Protein AF-A0A1I7IMV3-F1 (afdb_monomer_lite)

Organism: NCBI:txid388950

Radius of gyration: 26.39 Å; chains: 1; bounding box: 61×68×76 Å

Foldseek 3Di:
DDPPPPPPQLVVLPPPPPPPPDDLVSVLVVLLLLLQLLLLLLVLCVVPQKDAPVSSLVSSLPSPDPVSNVSDDPVSNVVSVVVCVVVPQKHWDDDPPDGIIIGGDPVVVVVNVPDDPVVSSVVSVVVSVVVVVVVVVVVVVVVVVVVVVVVVVVVVVVVVVVVVVVCVVVVVD

pLDDT: mean 71.3, std 14.93, range [32.09, 90.88]

Structure (mmCIF, N/CA/C/O backbone):
data_AF-A0A1I7IMV3-F1
#
_entry.id   AF-A0A1I7IMV3-F1
#
loop_
_atom_site.group_PDB
_atom_site.id
_atom_site.type_symbol
_atom_site.label_atom_id
_atom_site.label_alt_id
_atom_site.label_comp_id
_atom_site.label_asym_id
_atom_site.label_entity_id
_atom_site.label_seq_id
_atom_site.pdbx_PDB_ins_code
_atom_site.Cartn_x
_atom_site.Cartn_y
_atom_site.Cartn_z
_atom_site.occupancy
_atom_site.B_iso_or_equiv
_atom_site.auth_seq_id
_atom_site.auth_comp_id
_atom_site.auth_asym_id
_atom_site.auth_atom_id
_atom_site.pdbx_PDB_model_num
ATOM 1 N N . MET A 1 1 ? 8.729 -47.152 -2.224 1.00 34.97 1 MET A N 1
ATOM 2 C CA . MET A 1 1 ? 9.633 -45.988 -2.113 1.00 34.97 1 MET A CA 1
ATOM 3 C C . MET A 1 1 ? 8.760 -44.763 -1.963 1.00 34.97 1 MET A C 1
ATOM 5 O O . MET A 1 1 ? 7.765 -44.652 -2.663 1.00 34.97 1 MET A O 1
ATOM 9 N N . ASN A 1 2 ? 9.032 -43.992 -0.918 1.00 34.88 2 ASN A N 1
ATOM 10 C CA . ASN A 1 2 ? 8.138 -43.008 -0.328 1.00 34.88 2 ASN A CA 1
ATOM 11 C C . ASN A 1 2 ? 8.542 -41.626 -0.860 1.00 34.88 2 ASN A C 1
ATOM 13 O O . ASN A 1 2 ? 9.455 -41.014 -0.310 1.00 34.88 2 ASN A O 1
ATOM 17 N N . ASP A 1 3 ? 7.920 -41.164 -1.945 1.00 36.16 3 ASP A N 1
ATOM 18 C CA . ASP A 1 3 ? 8.121 -39.798 -2.439 1.00 36.16 3 ASP A CA 1
ATOM 19 C C . ASP A 1 3 ? 7.274 -38.849 -1.591 1.00 36.16 3 ASP A C 1
ATOM 21 O O . ASP A 1 3 ? 6.112 -38.547 -1.875 1.00 36.16 3 ASP A O 1
ATOM 25 N N . SER A 1 4 ? 7.865 -38.430 -0.473 1.00 39.34 4 SER A N 1
ATOM 26 C CA . SER A 1 4 ? 7.315 -37.414 0.410 1.00 39.34 4 SER A CA 1
ATOM 27 C C . SER A 1 4 ? 7.042 -36.143 -0.393 1.00 39.34 4 SER A C 1
ATOM 29 O O . SER A 1 4 ? 7.975 -35.469 -0.837 1.00 39.34 4 SER A O 1
ATOM 31 N N . LYS A 1 5 ? 5.758 -35.803 -0.544 1.00 45.03 5 LYS A N 1
ATOM 32 C CA . LYS A 1 5 ? 5.295 -34.469 -0.934 1.00 45.03 5 LYS A CA 1
ATOM 33 C C . LYS A 1 5 ? 5.941 -33.453 0.007 1.00 45.03 5 LYS A C 1
ATOM 35 O O . LYS A 1 5 ? 5.489 -33.270 1.134 1.00 45.03 5 LYS A O 1
ATOM 40 N N . LYS A 1 6 ? 7.028 -32.829 -0.443 1.00 39.53 6 LYS A N 1
ATOM 41 C CA . LYS A 1 6 ? 7.665 -31.707 0.241 1.00 39.53 6 LYS A CA 1
ATOM 42 C C . LYS A 1 6 ? 6.652 -30.565 0.183 1.00 39.53 6 LYS A C 1
ATOM 44 O O . LYS A 1 6 ? 6.456 -29.982 -0.879 1.00 39.53 6 LYS A O 1
ATOM 49 N N . SER A 1 7 ? 5.933 -30.320 1.277 1.00 37.34 7 SER A N 1
ATOM 50 C CA . SER A 1 7 ? 5.032 -29.174 1.388 1.00 37.34 7 SER A CA 1
ATOM 51 C C . SER A 1 7 ? 5.878 -27.922 1.198 1.00 37.34 7 SER A C 1
ATOM 53 O O . SER A 1 7 ? 6.720 -27.615 2.046 1.00 37.34 7 SER A O 1
ATOM 55 N N . ALA A 1 8 ? 5.723 -27.260 0.051 1.00 41.28 8 ALA A N 1
ATOM 56 C CA . ALA A 1 8 ? 6.351 -25.978 -0.203 1.00 41.28 8 ALA A CA 1
ATOM 57 C C . ALA A 1 8 ? 5.898 -25.032 0.907 1.00 41.28 8 ALA A C 1
ATOM 59 O O . ALA A 1 8 ? 4.706 -24.786 1.075 1.00 41.28 8 ALA A O 1
ATOM 60 N N . ASN A 1 9 ? 6.853 -24.602 1.723 1.00 40.56 9 ASN A N 1
ATOM 61 C CA . ASN A 1 9 ? 6.591 -23.717 2.832 1.00 40.56 9 ASN A CA 1
ATOM 62 C C . ASN A 1 9 ? 6.125 -22.366 2.254 1.00 40.56 9 ASN A C 1
ATOM 64 O O . ASN A 1 9 ? 6.918 -21.746 1.536 1.00 40.56 9 ASN A O 1
ATOM 68 N N . PRO A 1 10 ? 4.900 -21.887 2.545 1.00 41.28 10 PRO A N 1
ATOM 69 C CA . PRO A 1 10 ? 4.401 -20.609 2.029 1.00 41.28 10 PRO A CA 1
ATOM 70 C C . PRO A 1 10 ? 5.325 -19.424 2.368 1.00 41.28 10 PRO A C 1
ATOM 72 O O . PRO A 1 10 ? 5.261 -18.384 1.723 1.00 41.28 10 PRO A O 1
ATOM 75 N N . TRP A 1 11 ? 6.251 -19.588 3.325 1.00 39.81 11 TRP A N 1
ATOM 76 C CA . TRP A 1 11 ? 7.187 -18.565 3.815 1.00 39.81 11 TRP A CA 1
ATOM 77 C C . TRP A 1 11 ? 8.385 -18.247 2.916 1.00 39.81 11 TRP A C 1
ATOM 79 O O . TRP A 1 11 ? 9.012 -17.198 3.103 1.00 39.81 11 TRP A O 1
ATOM 89 N N . GLU A 1 12 ? 8.694 -19.047 1.890 1.00 40.34 12 GLU A N 1
ATOM 90 C CA . GLU A 1 12 ? 9.709 -18.638 0.896 1.00 40.34 12 GLU A CA 1
ATOM 91 C C . GLU A 1 12 ? 9.259 -17.397 0.096 1.00 40.34 12 GLU A C 1
ATOM 93 O O . GLU A 1 12 ? 10.092 -16.675 -0.461 1.00 40.34 12 GLU A O 1
ATOM 98 N N . ALA A 1 13 ? 7.960 -17.080 0.147 1.00 42.53 13 ALA A N 1
ATOM 99 C CA . ALA A 1 13 ? 7.261 -15.937 -0.434 1.00 42.53 13 ALA A CA 1
ATOM 100 C C . ALA A 1 13 ? 7.509 -14.565 0.209 1.00 42.53 13 ALA A C 1
ATOM 102 O O . ALA A 1 13 ? 7.151 -13.556 -0.403 1.00 42.53 13 ALA A O 1
ATOM 103 N N . TYR A 1 14 ? 8.143 -14.493 1.391 1.00 40.56 14 TYR A N 1
ATOM 104 C CA . TYR A 1 14 ? 8.244 -13.223 2.135 1.00 40.56 14 TYR A CA 1
ATOM 105 C C . TYR A 1 14 ? 9.624 -12.834 2.710 1.00 40.56 14 TYR A C 1
ATOM 107 O O . TYR A 1 14 ? 9.791 -11.707 3.168 1.00 40.56 14 TYR A O 1
ATOM 115 N N . ASN A 1 15 ? 10.667 -13.663 2.601 1.00 36.53 15 ASN A N 1
ATOM 116 C CA . ASN A 1 15 ? 12.062 -13.215 2.761 1.00 36.53 15 ASN A CA 1
ATOM 117 C C . ASN A 1 15 ? 12.482 -12.229 1.649 1.00 36.53 15 ASN A C 1
ATOM 119 O O . ASN A 1 15 ? 12.839 -12.662 0.557 1.00 36.53 15 ASN A O 1
ATOM 123 N N . PHE A 1 16 ? 12.467 -10.917 1.882 1.00 38.81 16 PHE A N 1
ATOM 124 C CA . PHE A 1 16 ? 12.975 -9.897 0.941 1.00 38.81 16 PHE A CA 1
ATOM 125 C C . PHE A 1 16 ? 14.509 -9.930 0.770 1.00 38.81 16 PHE A C 1
ATOM 127 O O .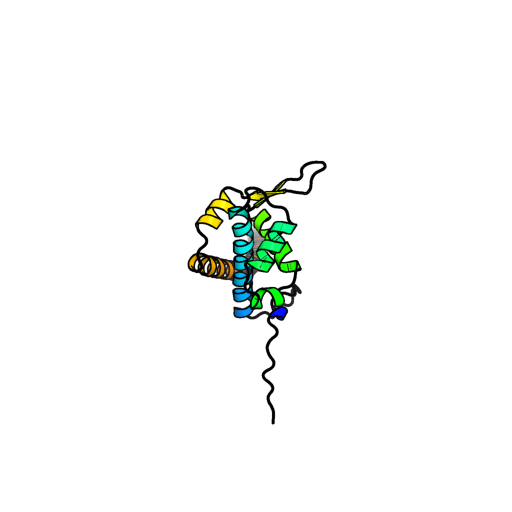 PHE A 1 16 ? 15.169 -8.894 0.720 1.00 38.81 16 PHE A O 1
ATOM 134 N N . LYS A 1 17 ? 15.104 -11.119 0.643 1.00 32.09 17 LYS A N 1
ATOM 135 C CA . LYS A 1 17 ? 16.326 -11.237 -0.140 1.00 32.09 17 LYS A CA 1
ATOM 136 C C . LYS A 1 17 ? 15.923 -10.945 -1.578 1.00 32.09 17 LYS A C 1
ATOM 138 O O . LYS A 1 17 ? 14.989 -11.545 -2.099 1.00 32.09 17 LYS A O 1
ATOM 143 N N . THR A 1 18 ? 16.634 -10.036 -2.220 1.00 39.81 18 THR A N 1
ATOM 144 C CA . THR A 1 18 ? 16.595 -9.725 -3.657 1.00 39.81 18 THR A CA 1
ATOM 145 C C . THR A 1 18 ? 16.993 -10.917 -4.551 1.00 39.81 18 THR A C 1
ATOM 147 O O . THR A 1 18 ? 17.406 -10.737 -5.693 1.00 39.81 18 THR A O 1
ATOM 150 N N . GLU A 1 19 ? 16.857 -12.148 -4.055 1.00 38.88 19 GLU A N 1
ATOM 151 C CA . GLU A 1 19 ? 17.008 -13.392 -4.796 1.00 38.88 19 GLU A CA 1
ATOM 152 C C . GLU A 1 19 ? 15.639 -13.757 -5.378 1.00 38.88 19 GLU A C 1
ATOM 154 O O . GLU A 1 19 ? 14.773 -14.369 -4.755 1.00 38.88 19 GLU A O 1
ATOM 159 N N . ASN A 1 20 ? 15.448 -13.262 -6.595 1.00 46.00 20 ASN A N 1
ATOM 160 C CA . ASN A 1 20 ? 14.278 -13.351 -7.453 1.00 46.00 20 ASN A CA 1
ATOM 161 C C . ASN A 1 20 ? 13.968 -14.796 -7.910 1.00 46.00 20 ASN A C 1
ATOM 163 O O . ASN A 1 20 ? 14.094 -15.103 -9.089 1.00 46.00 20 ASN A O 1
ATOM 167 N N . ASN A 1 21 ? 13.587 -15.681 -6.983 1.00 47.53 21 ASN A N 1
ATOM 168 C CA . ASN A 1 21 ? 13.166 -17.063 -7.277 1.00 47.53 21 ASN A CA 1
ATOM 169 C C . ASN A 1 21 ? 11.719 -17.367 -6.838 1.00 47.53 21 ASN A C 1
ATOM 171 O O . ASN A 1 21 ? 11.330 -18.529 -6.732 1.00 47.53 21 ASN A O 1
ATOM 175 N N . ARG A 1 22 ? 10.898 -16.343 -6.573 1.00 52.81 22 ARG A N 1
ATOM 176 C CA . ARG A 1 22 ? 9.473 -16.545 -6.265 1.00 52.81 22 ARG A CA 1
ATOM 177 C C . ARG A 1 22 ? 8.685 -16.787 -7.534 1.00 52.81 22 ARG A C 1
ATOM 179 O O . ARG A 1 22 ? 8.811 -16.032 -8.493 1.00 52.81 22 ARG A O 1
ATOM 186 N N . THR A 1 23 ? 7.837 -17.809 -7.522 1.00 60.12 23 THR A N 1
ATOM 187 C CA . THR A 1 23 ? 6.891 -18.035 -8.613 1.00 60.12 23 THR A CA 1
ATOM 188 C C . THR A 1 23 ? 5.851 -16.908 -8.659 1.00 60.12 23 THR A C 1
ATOM 190 O O . THR A 1 23 ? 5.607 -16.204 -7.669 1.00 60.12 23 THR A O 1
ATOM 193 N N . SER A 1 24 ? 5.228 -16.723 -9.825 1.00 67.19 24 SER A N 1
ATOM 194 C CA . SER A 1 24 ? 4.099 -15.804 -10.030 1.00 67.19 24 SER A CA 1
ATOM 195 C C . SER A 1 24 ? 3.018 -15.979 -8.966 1.00 67.19 24 SER A C 1
ATOM 197 O O . SER A 1 24 ? 2.546 -15.004 -8.385 1.00 67.19 24 SER A O 1
ATOM 199 N N . ASP A 1 25 ? 2.697 -17.233 -8.670 1.00 60.38 25 ASP A N 1
ATOM 200 C CA . ASP A 1 25 ? 1.571 -17.628 -7.825 1.00 60.38 25 ASP A CA 1
ATOM 201 C C . ASP A 1 25 ? 1.811 -17.236 -6.371 1.00 60.38 25 ASP A C 1
ATOM 203 O O . ASP A 1 25 ? 0.932 -16.708 -5.694 1.00 60.38 25 ASP A O 1
ATOM 207 N N . VAL A 1 26 ? 3.051 -17.413 -5.922 1.00 67.06 26 VAL A N 1
ATOM 208 C CA . VAL A 1 26 ? 3.509 -17.014 -4.597 1.00 67.06 26 VAL A CA 1
ATOM 209 C C . VAL A 1 26 ? 3.435 -15.492 -4.421 1.00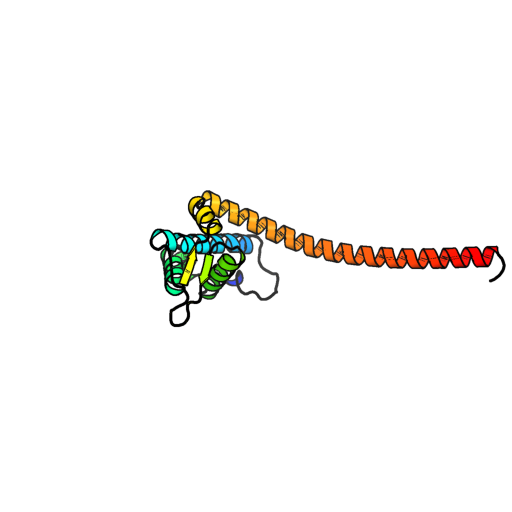 67.06 26 VAL A C 1
ATOM 211 O O . VAL A 1 26 ? 3.037 -14.995 -3.369 1.00 67.06 26 VAL A O 1
ATOM 214 N N . THR A 1 27 ? 3.765 -14.739 -5.468 1.00 65.94 27 THR A N 1
ATOM 215 C CA . THR A 1 27 ? 3.703 -13.271 -5.452 1.00 65.94 27 THR A CA 1
ATOM 216 C C . THR A 1 27 ? 2.255 -12.764 -5.494 1.00 65.94 27 THR A C 1
ATOM 218 O O . THR A 1 27 ? 1.916 -11.803 -4.803 1.00 65.94 27 THR A O 1
ATOM 221 N N . ALA A 1 28 ? 1.379 -13.422 -6.256 1.00 64.88 28 ALA A N 1
ATOM 222 C CA . ALA A 1 28 ? -0.048 -13.106 -6.307 1.00 64.88 28 ALA A CA 1
ATOM 223 C C . ALA A 1 28 ? -0.758 -13.402 -4.972 1.00 64.88 28 ALA A C 1
ATOM 225 O O . ALA A 1 28 ? -1.497 -12.552 -4.469 1.00 64.88 28 ALA A O 1
ATOM 226 N N . ALA A 1 29 ? -0.478 -14.558 -4.357 1.00 68.75 29 ALA A N 1
ATOM 227 C CA . ALA A 1 29 ? -0.925 -14.880 -2.999 1.00 68.75 29 ALA A CA 1
ATOM 228 C C . ALA A 1 29 ? -0.406 -13.844 -1.987 1.00 68.75 29 ALA A C 1
ATOM 230 O O . ALA A 1 29 ? -1.166 -13.365 -1.145 1.00 68.75 29 ALA A O 1
ATOM 231 N N . GLY A 1 30 ? 0.848 -13.419 -2.181 1.00 73.00 30 GLY A N 1
ATOM 232 C CA . GLY A 1 30 ? 1.480 -12.225 -1.623 1.00 73.00 30 GLY A CA 1
ATOM 233 C C . GLY A 1 30 ? 0.531 -11.052 -1.412 1.00 73.00 30 GLY A C 1
ATOM 234 O O . GLY A 1 30 ? 0.242 -10.642 -0.285 1.00 73.00 30 GLY A O 1
ATOM 235 N N . PHE A 1 31 ? 0.047 -10.532 -2.538 1.00 73.94 31 PHE A N 1
ATOM 236 C CA . PHE A 1 31 ? -0.853 -9.387 -2.583 1.00 73.94 31 PHE A CA 1
ATOM 237 C C . PHE A 1 31 ? -2.211 -9.678 -1.955 1.00 73.94 31 PHE A C 1
ATOM 239 O O . PHE A 1 31 ? -2.757 -8.798 -1.297 1.00 73.94 31 PHE A O 1
ATOM 246 N N . TYR A 1 32 ? -2.762 -10.878 -2.131 1.00 76.69 32 TYR A N 1
ATOM 247 C CA . TYR A 1 32 ? -4.057 -11.220 -1.544 1.00 76.69 32 TYR A CA 1
ATOM 248 C C . TYR A 1 32 ? -4.028 -11.171 -0.014 1.00 76.69 32 TYR A C 1
ATOM 250 O O . TYR A 1 32 ? -4.867 -10.512 0.601 1.00 76.69 32 TYR A O 1
ATOM 258 N N . VAL A 1 33 ? -3.018 -11.801 0.592 1.00 80.06 33 VAL A N 1
ATOM 259 C CA . VAL A 1 33 ? -2.805 -11.768 2.043 1.00 80.06 33 VAL A CA 1
ATOM 260 C C . VAL A 1 33 ? -2.644 -10.326 2.516 1.00 80.06 33 VAL A C 1
ATOM 262 O O . VAL A 1 33 ? -3.296 -9.911 3.467 1.00 80.06 33 VAL A O 1
ATOM 265 N N . GLU A 1 34 ? -1.843 -9.524 1.816 1.00 82.50 34 GLU A N 1
ATOM 266 C CA . GLU A 1 34 ? -1.632 -8.120 2.167 1.00 82.50 34 GLU A CA 1
ATOM 267 C C . GLU A 1 34 ? -2.941 -7.307 2.199 1.00 82.50 34 GLU A C 1
ATOM 269 O O . GLU A 1 34 ? -3.217 -6.609 3.177 1.00 82.50 34 GLU A O 1
ATOM 274 N N . HIS A 1 35 ? -3.779 -7.428 1.165 1.00 85.19 35 HIS A N 1
ATOM 275 C CA . HIS A 1 35 ? -5.069 -6.733 1.114 1.00 85.19 35 HIS A CA 1
ATOM 276 C C . HIS A 1 35 ? -6.045 -7.239 2.178 1.00 85.19 35 HIS A C 1
ATOM 278 O O . HIS A 1 35 ? -6.841 -6.454 2.694 1.00 85.19 35 HIS A O 1
ATOM 284 N N . LEU A 1 36 ? -5.966 -8.520 2.546 1.00 83.88 36 LEU A N 1
ATOM 285 C CA . LEU A 1 36 ? -6.766 -9.086 3.626 1.00 83.88 36 LEU A CA 1
ATOM 286 C C . LEU A 1 36 ? -6.402 -8.465 4.984 1.00 83.88 36 LEU A C 1
ATOM 288 O O . LEU A 1 36 ? -7.294 -8.088 5.742 1.00 83.88 36 LEU A O 1
ATOM 292 N N . TYR A 1 37 ? -5.109 -8.271 5.259 1.00 86.25 37 TYR A N 1
ATOM 293 C CA . TYR A 1 37 ? -4.654 -7.540 6.448 1.00 86.25 37 TYR A CA 1
ATOM 294 C C . TYR A 1 37 ? -5.077 -6.066 6.425 1.00 86.25 37 TYR A C 1
ATOM 296 O O . TYR A 1 37 ? -5.472 -5.532 7.460 1.00 86.25 37 TYR A O 1
ATOM 304 N N . MET A 1 38 ? -5.044 -5.406 5.261 1.00 88.38 38 MET A N 1
ATOM 305 C CA . MET A 1 38 ? -5.533 -4.026 5.131 1.00 88.38 38 MET A CA 1
ATOM 306 C C . MET A 1 38 ? -7.026 -3.911 5.439 1.00 88.38 38 MET A C 1
ATOM 308 O O . MET A 1 38 ? -7.433 -2.980 6.130 1.00 88.38 38 MET A O 1
ATOM 312 N N . TRP A 1 39 ? -7.837 -4.849 4.945 1.00 87.94 39 TRP A N 1
ATOM 313 C CA . TRP A 1 39 ? -9.258 -4.927 5.283 1.00 87.94 39 TRP A CA 1
ATOM 314 C C . TRP A 1 39 ? -9.458 -5.138 6.782 1.00 87.94 39 TRP A C 1
ATOM 316 O O . TRP A 1 39 ? -10.146 -4.351 7.424 1.00 87.94 39 TRP A O 1
ATOM 326 N N . ALA A 1 40 ? -8.769 -6.119 7.363 1.00 87.81 40 ALA A N 1
ATOM 327 C CA . ALA A 1 40 ? -8.864 -6.408 8.788 1.00 87.81 40 ALA A CA 1
ATOM 328 C C . ALA A 1 4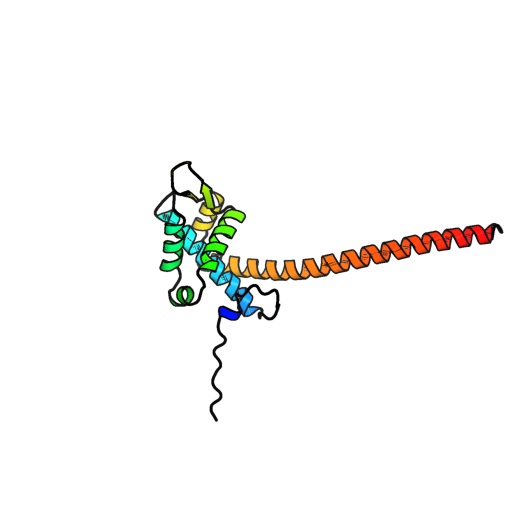0 ? -8.457 -5.212 9.672 1.00 87.81 40 ALA A C 1
ATOM 330 O O . ALA A 1 40 ? -9.040 -5.003 10.736 1.00 87.81 40 ALA A O 1
ATOM 331 N N . ALA A 1 41 ? -7.484 -4.409 9.233 1.00 89.00 41 ALA A N 1
ATOM 332 C CA . ALA A 1 41 ? -7.101 -3.167 9.897 1.00 89.00 41 ALA A CA 1
ATOM 333 C C . ALA A 1 41 ? -8.161 -2.061 9.750 1.00 89.00 41 ALA A C 1
ATOM 335 O O . ALA A 1 41 ? -8.389 -1.314 10.698 1.00 89.00 41 ALA A O 1
ATOM 336 N N . LEU A 1 42 ? -8.809 -1.944 8.587 1.00 89.44 42 LEU A N 1
ATOM 337 C CA . LEU A 1 42 ? -9.859 -0.947 8.351 1.00 89.44 42 LEU A CA 1
ATOM 338 C C . LEU A 1 42 ? -11.145 -1.260 9.128 1.00 89.44 42 LEU A C 1
ATOM 340 O O . LEU A 1 42 ? -11.768 -0.342 9.655 1.00 89.44 42 LEU A O 1
ATOM 344 N N . GLU A 1 43 ? -11.481 -2.539 9.297 1.00 86.50 43 GLU A N 1
ATOM 345 C CA . GLU A 1 43 ? -12.591 -3.005 10.144 1.00 86.50 43 GLU A CA 1
ATOM 346 C C . GLU A 1 43 ? -12.486 -2.510 11.597 1.00 86.50 43 GLU A C 1
ATOM 348 O O . GLU A 1 43 ? -13.502 -2.249 12.241 1.00 86.50 43 GLU A O 1
ATOM 353 N N . ALA A 1 44 ? -11.269 -2.296 12.114 1.00 88.69 44 ALA A N 1
ATOM 354 C CA . ALA A 1 44 ? -11.065 -1.754 13.461 1.00 88.69 44 ALA A CA 1
ATOM 355 C C . ALA A 1 44 ? -11.729 -0.377 13.661 1.00 88.69 44 ALA A C 1
ATOM 357 O O . ALA A 1 44 ? -12.088 -0.021 14.784 1.00 88.69 44 ALA A O 1
ATOM 358 N N . PHE A 1 45 ? -11.908 0.382 12.576 1.00 88.81 45 PHE A N 1
ATOM 359 C CA . PHE A 1 45 ? -12.512 1.710 12.601 1.00 88.81 45 PHE A CA 1
ATOM 360 C C . PHE A 1 45 ? -14.043 1.699 12.539 1.00 88.81 45 PHE A C 1
ATOM 362 O O . PHE A 1 45 ? -14.658 2.742 12.727 1.00 88.81 45 PHE A O 1
ATOM 369 N N . LEU A 1 46 ? -14.684 0.541 12.331 1.00 84.44 46 LEU A N 1
ATOM 370 C CA . LEU A 1 46 ? -16.146 0.441 12.436 1.00 84.44 46 LEU A CA 1
ATOM 371 C C . LEU A 1 46 ? -16.637 0.628 13.875 1.00 84.44 46 LEU A C 1
ATOM 373 O O . LEU A 1 46 ? -17.776 1.030 14.095 1.00 84.44 46 LEU A O 1
ATOM 377 N N . GLN A 1 47 ? -15.788 0.305 14.852 1.00 77.31 47 GLN A N 1
ATOM 378 C CA . GLN A 1 47 ? -16.121 0.371 16.276 1.00 77.31 47 GLN A CA 1
ATOM 379 C C . GLN A 1 47 ? -15.579 1.637 16.946 1.00 77.31 47 GLN A C 1
ATOM 381 O O . GLN A 1 47 ? -16.105 2.062 17.976 1.00 77.31 47 GLN A O 1
ATOM 386 N N . HIS A 1 48 ? -14.529 2.238 16.379 1.00 79.81 48 HIS A N 1
ATOM 387 C CA . HIS A 1 48 ? -13.819 3.362 16.973 1.00 79.81 48 HIS A CA 1
ATOM 388 C C . HIS A 1 48 ? -13.311 4.331 15.898 1.00 79.81 48 HIS A C 1
ATOM 390 O O . HIS A 1 48 ? -12.535 3.943 15.030 1.00 79.81 48 HIS A O 1
ATOM 396 N N . ASP A 1 49 ? -13.641 5.618 16.017 1.00 76.75 49 ASP A N 1
ATOM 397 C CA . ASP A 1 49 ? -13.142 6.657 15.096 1.00 76.75 49 ASP A CA 1
ATOM 398 C C . ASP A 1 49 ? -11.619 6.862 15.190 1.00 76.75 49 ASP A C 1
ATOM 400 O O . ASP A 1 49 ? -10.973 7.358 14.262 1.00 76.75 49 ASP A O 1
ATOM 404 N N . LYS A 1 50 ? -11.039 6.474 16.329 1.00 83.56 50 LYS A N 1
ATOM 405 C CA . LYS A 1 50 ? -9.609 6.534 16.614 1.00 83.56 50 LYS A CA 1
ATOM 406 C C . LYS A 1 50 ? -9.136 5.219 17.204 1.00 83.56 50 LYS A C 1
ATOM 408 O O . LYS A 1 50 ? -9.778 4.671 18.099 1.00 83.56 50 LYS A O 1
ATOM 413 N N . VAL A 1 51 ? -7.983 4.740 16.755 1.00 87.12 51 VAL A N 1
ATOM 414 C CA . VAL A 1 51 ? -7.424 3.464 17.215 1.00 87.12 51 VAL A CA 1
ATOM 415 C C . VAL A 1 51 ? -5.943 3.589 17.522 1.00 87.12 51 VAL A C 1
ATOM 417 O O . VAL A 1 51 ? -5.224 4.381 16.922 1.00 87.12 51 VAL A O 1
ATOM 420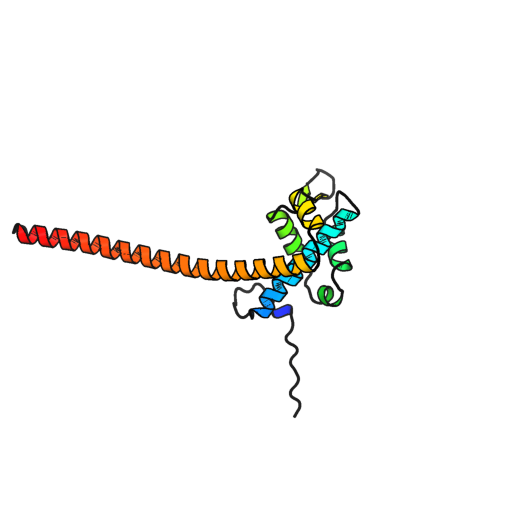 N N . THR A 1 52 ? -5.459 2.769 18.449 1.00 85.00 52 THR A N 1
ATOM 421 C CA . THR A 1 52 ? -4.020 2.660 18.708 1.00 85.00 52 THR A CA 1
ATOM 422 C C . THR A 1 52 ? -3.384 1.629 17.779 1.00 85.00 52 THR A C 1
ATOM 424 O O . THR A 1 52 ? -4.055 0.731 17.261 1.00 85.00 52 THR A O 1
ATOM 427 N N . LEU A 1 53 ? -2.056 1.675 17.646 1.00 81.00 53 LEU A N 1
ATOM 428 C CA . LEU A 1 53 ? -1.298 0.638 16.939 1.00 81.00 53 LEU A CA 1
ATOM 429 C C . LEU A 1 53 ? -1.566 -0.774 17.497 1.00 81.00 53 LEU A C 1
ATOM 431 O O . LEU A 1 53 ? -1.612 -1.752 16.749 1.00 81.00 53 LEU A O 1
ATOM 435 N N . LYS A 1 54 ? -1.773 -0.890 18.815 1.00 82.00 54 LYS A N 1
ATOM 436 C CA . LYS A 1 54 ? -2.118 -2.157 19.473 1.00 82.00 54 LYS A CA 1
ATOM 437 C C . LYS A 1 54 ? -3.482 -2.668 19.008 1.00 82.00 54 LYS A C 1
ATOM 439 O O . LYS A 1 54 ? -3.604 -3.851 18.705 1.00 82.00 54 LYS A O 1
ATOM 444 N N . THR A 1 55 ? -4.475 -1.785 18.921 1.00 84.00 55 THR A N 1
ATOM 445 C CA . THR A 1 55 ? -5.827 -2.121 18.456 1.00 84.00 55 THR A CA 1
ATOM 446 C C . THR A 1 55 ? -5.813 -2.603 17.006 1.00 84.00 55 THR A C 1
ATOM 448 O O . THR A 1 55 ? -6.428 -3.622 16.712 1.00 84.00 55 THR A O 1
ATOM 451 N N . LEU A 1 56 ? -5.052 -1.951 16.119 1.00 84.44 56 LEU A N 1
ATOM 452 C CA . LEU A 1 56 ? -4.912 -2.401 14.726 1.00 84.44 56 LEU A CA 1
ATOM 453 C C . LEU A 1 56 ? -4.270 -3.783 14.615 1.00 84.44 56 LEU A C 1
ATOM 455 O O . LEU A 1 56 ? -4.766 -4.636 13.883 1.00 84.44 56 LEU A O 1
ATOM 459 N N . ASN A 1 57 ? -3.186 -4.021 15.357 1.00 82.75 57 ASN A N 1
ATOM 460 C CA . ASN A 1 57 ? -2.543 -5.335 15.379 1.00 82.75 57 ASN A CA 1
ATOM 461 C C . ASN A 1 57 ? -3.490 -6.421 15.899 1.00 82.75 57 ASN A C 1
ATOM 463 O O . ASN A 1 57 ? -3.517 -7.519 15.351 1.00 82.75 57 ASN A O 1
ATOM 467 N N . TYR A 1 58 ? -4.295 -6.105 16.914 1.00 84.69 58 TYR A N 1
ATOM 468 C CA . TYR A 1 58 ? -5.300 -7.023 17.437 1.00 84.69 58 TYR A CA 1
ATOM 469 C C . TYR A 1 58 ? -6.421 -7.293 16.424 1.00 84.69 58 TYR A C 1
ATOM 471 O O . TYR A 1 58 ? -6.788 -8.445 16.220 1.00 84.69 58 TYR A O 1
ATOM 479 N N . ALA A 1 59 ? -6.938 -6.268 15.744 1.00 85.69 59 ALA A N 1
ATOM 480 C CA . ALA A 1 59 ? -7.967 -6.439 14.719 1.00 85.69 59 ALA A CA 1
ATOM 481 C C . ALA A 1 59 ? -7.474 -7.324 13.564 1.00 85.69 59 ALA A C 1
ATOM 483 O O . ALA A 1 59 ? -8.143 -8.278 13.181 1.00 85.69 59 ALA A O 1
ATOM 484 N N . MET A 1 60 ? -6.252 -7.085 13.084 1.00 86.06 60 MET A N 1
ATOM 485 C CA . MET A 1 60 ? -5.604 -7.937 12.085 1.00 86.06 60 MET A CA 1
ATOM 486 C C . MET A 1 60 ? -5.439 -9.388 12.559 1.00 86.06 60 MET A C 1
ATOM 488 O O . MET A 1 60 ? -5.753 -10.316 11.819 1.00 86.06 60 MET A O 1
ATOM 492 N N . ALA A 1 61 ? -5.009 -9.597 13.803 1.00 82.25 61 ALA A N 1
ATOM 493 C CA . ALA A 1 61 ? -4.819 -10.934 14.364 1.00 82.25 61 ALA A CA 1
ATOM 494 C C . ALA A 1 61 ? -6.128 -11.715 14.603 1.00 82.25 61 ALA A C 1
ATOM 496 O O . ALA A 1 61 ? -6.086 -12.937 14.697 1.00 82.25 61 ALA A O 1
ATOM 497 N N . ASN A 1 62 ? -7.282 -11.047 14.701 1.00 83.75 62 ASN A N 1
ATOM 498 C CA . ASN A 1 62 ? -8.560 -11.725 14.957 1.00 83.75 62 ASN A CA 1
ATOM 499 C C . ASN A 1 62 ? -9.477 -11.809 13.737 1.00 83.75 62 ASN A C 1
ATOM 501 O O . ASN A 1 62 ? -10.246 -12.759 13.627 1.00 83.75 62 ASN A O 1
ATOM 505 N N . ASN A 1 63 ? -9.414 -10.831 12.832 1.00 82.44 63 ASN A N 1
ATOM 506 C CA . ASN A 1 63 ? -10.296 -10.787 11.664 1.00 82.44 63 ASN A CA 1
ATOM 507 C C . ASN A 1 63 ? -9.710 -11.546 10.467 1.00 82.44 63 ASN A C 1
ATOM 509 O O . ASN A 1 63 ? -10.452 -11.980 9.587 1.00 82.44 63 ASN A O 1
ATOM 513 N N . VAL A 1 64 ? -8.387 -11.725 10.419 1.00 80.00 64 VAL A N 1
ATOM 514 C CA . VAL A 1 64 ? -7.753 -12.589 9.419 1.00 80.00 64 VAL A CA 1
ATOM 515 C C . VAL A 1 64 ? -7.939 -14.058 9.839 1.00 80.00 64 VAL A C 1
ATOM 517 O O . VAL A 1 64 ? -7.713 -14.387 11.005 1.00 80.00 64 VAL A O 1
ATOM 520 N N . PRO A 1 65 ? -8.338 -14.961 8.921 1.00 74.56 65 PRO A N 1
ATOM 521 C CA . PRO A 1 65 ? -8.493 -16.378 9.221 1.00 74.56 65 PRO A CA 1
ATOM 522 C C . PRO A 1 65 ? -7.246 -16.987 9.865 1.00 74.56 65 PRO A C 1
ATOM 524 O O . PRO A 1 65 ? -6.122 -16.745 9.427 1.00 74.56 65 PRO A O 1
ATOM 527 N N . GLU A 1 66 ? -7.453 -17.833 10.873 1.00 70.44 66 GLU A N 1
ATOM 528 C CA . GLU A 1 66 ? -6.375 -18.393 11.694 1.00 70.44 66 GLU A CA 1
ATOM 529 C C . GLU A 1 66 ? -5.296 -19.110 10.862 1.00 70.44 66 GLU A C 1
ATOM 531 O O . GLU A 1 66 ? -4.105 -18.895 11.071 1.00 70.44 66 GLU A O 1
ATOM 536 N N . HIS A 1 67 ? -5.700 -19.872 9.842 1.00 68.31 67 HIS A N 1
ATOM 537 C CA . HIS A 1 67 ? -4.777 -20.569 8.940 1.00 68.31 67 HIS A CA 1
ATOM 538 C C . HIS A 1 67 ? -3.846 -19.633 8.148 1.00 68.31 67 HIS A C 1
ATOM 540 O O . HIS A 1 67 ? -2.801 -20.075 7.696 1.00 68.31 67 HIS A O 1
ATOM 546 N N . ILE A 1 68 ? -4.201 -18.352 7.998 1.00 66.31 68 ILE A N 1
ATOM 547 C CA . ILE A 1 68 ? -3.348 -17.320 7.391 1.00 66.31 68 ILE A CA 1
ATOM 548 C C . ILE A 1 68 ? -2.495 -16.644 8.478 1.00 66.31 68 ILE A C 1
ATOM 550 O O . ILE A 1 68 ? -1.315 -16.382 8.268 1.00 66.31 68 ILE A O 1
ATOM 554 N N . ASN A 1 69 ? -3.055 -16.397 9.666 1.00 62.03 69 ASN A N 1
ATOM 555 C CA . ASN A 1 69 ? -2.376 -15.680 10.753 1.00 62.03 69 ASN A CA 1
ATOM 556 C C . ASN A 1 69 ? -1.197 -16.427 11.393 1.00 62.03 69 ASN A C 1
ATOM 558 O O . ASN A 1 69 ? -0.199 -15.796 11.726 1.00 62.03 69 ASN A O 1
ATOM 562 N N . TRP A 1 70 ? -1.289 -17.747 11.577 1.00 52.34 70 TRP A N 1
ATOM 563 C CA . TRP A 1 70 ? -0.182 -18.561 12.125 1.00 52.34 70 TRP A CA 1
ATOM 564 C C . TRP A 1 70 ? 1.001 -18.690 11.181 1.00 52.34 70 TRP A C 1
ATOM 566 O O . TRP A 1 70 ? 2.127 -19.012 11.556 1.00 52.34 70 TRP A O 1
ATOM 576 N N . GLU A 1 71 ? 0.679 -18.479 9.928 1.00 57.66 71 GLU A N 1
ATOM 577 C CA . GLU A 1 71 ? 1.549 -18.600 8.806 1.00 57.66 71 GLU A CA 1
ATOM 578 C C . GLU A 1 71 ? 2.339 -17.274 8.674 1.00 57.66 71 GLU A C 1
ATOM 580 O O . GLU A 1 71 ? 3.567 -17.267 8.590 1.00 57.66 71 GLU A O 1
ATOM 585 N N . VAL A 1 72 ? 1.681 -16.124 8.815 1.00 59.56 72 VAL A N 1
ATOM 586 C CA . VAL A 1 72 ? 2.264 -14.815 8.504 1.00 59.56 72 VAL A CA 1
ATOM 587 C C . VAL A 1 72 ? 3.111 -14.204 9.645 1.00 59.56 72 VAL A C 1
ATOM 589 O O . VAL A 1 72 ? 2.620 -13.999 10.756 1.00 59.56 72 VAL A O 1
ATOM 592 N N . PRO A 1 73 ? 4.379 -13.801 9.389 1.00 63.94 73 PRO A N 1
ATOM 593 C CA . PRO A 1 73 ? 5.216 -13.122 10.377 1.00 63.94 73 PRO A CA 1
ATOM 594 C C . PRO A 1 73 ? 4.627 -11.790 10.851 1.00 63.94 73 PRO A C 1
ATOM 596 O O . PRO A 1 73 ? 4.101 -11.008 10.060 1.00 63.94 73 PRO A O 1
ATOM 599 N N . VAL A 1 74 ? 4.864 -11.446 12.120 1.00 64.50 74 VAL A N 1
ATOM 600 C CA . VAL A 1 74 ? 4.448 -10.164 12.732 1.00 64.50 74 VAL A CA 1
ATOM 601 C C . VAL A 1 74 ? 4.960 -8.934 11.959 1.00 64.50 74 VAL A C 1
ATOM 603 O O . VAL A 1 74 ? 4.350 -7.869 11.988 1.00 64.50 74 VAL A O 1
ATOM 606 N N . THR A 1 75 ? 6.059 -9.057 11.212 1.00 69.00 75 THR A N 1
ATOM 607 C CA . THR A 1 75 ? 6.583 -7.973 10.362 1.00 69.00 75 THR A CA 1
ATOM 608 C C . THR A 1 75 ? 5.635 -7.588 9.223 1.00 69.00 75 THR A C 1
ATOM 610 O O . THR A 1 75 ? 5.674 -6.452 8.751 1.00 69.00 75 THR A O 1
ATOM 613 N N . VAL A 1 76 ? 4.755 -8.495 8.790 1.00 68.50 76 VAL A N 1
ATOM 614 C CA . VAL A 1 76 ? 3.788 -8.230 7.718 1.00 68.50 76 VAL A CA 1
ATOM 615 C C . VAL A 1 76 ? 2.716 -7.252 8.179 1.00 68.50 76 VAL A C 1
ATOM 617 O O . VAL A 1 76 ? 2.438 -6.301 7.454 1.00 68.50 76 VAL A O 1
ATOM 620 N N . SER A 1 77 ? 2.189 -7.394 9.398 1.00 72.94 77 SER A N 1
ATOM 621 C CA . SER A 1 77 ? 1.191 -6.455 9.927 1.00 72.94 77 SER A CA 1
ATOM 622 C C . SER A 1 77 ? 1.757 -5.032 10.032 1.00 72.94 77 SER A C 1
ATOM 624 O O . SER A 1 77 ? 1.104 -4.058 9.657 1.00 72.94 77 SER A O 1
ATOM 626 N N . GLN A 1 78 ? 3.022 -4.905 10.443 1.00 76.94 78 GLN A N 1
ATOM 627 C CA . GLN A 1 78 ? 3.727 -3.624 10.508 1.00 76.94 78 GLN A CA 1
ATOM 628 C C . GLN A 1 78 ? 3.942 -3.010 9.118 1.00 76.94 78 GLN A C 1
ATOM 630 O O . GLN A 1 78 ? 3.694 -1.817 8.926 1.00 76.94 78 GLN A O 1
ATOM 635 N N . ASN A 1 79 ? 4.357 -3.816 8.137 1.00 81.88 79 ASN A N 1
ATOM 636 C CA . ASN A 1 79 ? 4.526 -3.367 6.754 1.00 81.88 79 ASN A CA 1
ATOM 637 C C . ASN A 1 79 ? 3.197 -2.920 6.133 1.00 81.88 79 ASN A C 1
ATOM 639 O O . ASN A 1 79 ? 3.158 -1.904 5.435 1.00 81.88 79 ASN A O 1
ATOM 643 N N . VAL A 1 80 ? 2.110 -3.640 6.421 1.00 84.44 80 VAL A N 1
ATOM 644 C CA . VAL A 1 80 ? 0.754 -3.289 5.987 1.00 84.44 80 VAL A CA 1
ATOM 645 C C . VAL A 1 80 ? 0.352 -1.931 6.553 1.00 84.44 80 VAL A C 1
ATOM 647 O O . VAL A 1 80 ? -0.022 -1.052 5.782 1.00 84.44 80 VAL A O 1
ATOM 650 N N . ILE A 1 81 ? 0.520 -1.703 7.858 1.00 82.06 81 ILE A N 1
ATOM 651 C CA . ILE A 1 81 ? 0.208 -0.410 8.489 1.00 82.06 81 ILE A CA 1
ATOM 652 C C . ILE A 1 81 ? 1.022 0.723 7.851 1.00 82.06 81 ILE A C 1
ATOM 654 O O . ILE A 1 81 ? 0.464 1.754 7.474 1.00 82.06 81 ILE A O 1
ATOM 658 N N . GLN A 1 82 ? 2.332 0.535 7.661 1.00 81.62 82 GLN A N 1
ATOM 659 C CA . GLN A 1 82 ? 3.167 1.539 6.992 1.00 81.62 82 GLN A CA 1
ATOM 660 C C . GLN A 1 82 ? 2.694 1.828 5.565 1.00 81.62 82 GLN A C 1
ATOM 662 O O . GLN A 1 82 ? 2.696 2.982 5.131 1.00 81.62 82 GLN A O 1
ATOM 667 N N . LYS A 1 83 ? 2.288 0.797 4.820 1.00 82.81 83 LYS A N 1
ATOM 668 C CA . LYS A 1 83 ? 1.774 0.964 3.461 1.00 82.81 83 LYS A CA 1
ATOM 669 C C . LYS A 1 83 ? 0.425 1.672 3.456 1.00 82.81 83 LYS A C 1
ATOM 671 O O . LYS A 1 83 ? 0.254 2.579 2.651 1.00 82.81 83 LYS A O 1
ATOM 676 N N . MET A 1 84 ? -0.469 1.353 4.390 1.00 85.44 84 MET A N 1
ATOM 677 C CA . MET A 1 84 ? -1.744 2.050 4.580 1.00 85.44 84 MET A CA 1
ATOM 678 C C . MET A 1 84 ? -1.553 3.538 4.900 1.00 85.44 84 MET A C 1
ATOM 680 O O . MET A 1 84 ? -2.315 4.365 4.401 1.00 85.44 84 MET A O 1
ATOM 684 N N . ILE A 1 85 ? -0.514 3.898 5.661 1.00 81.81 85 ILE A N 1
ATOM 685 C CA . ILE A 1 85 ? -0.126 5.302 5.873 1.00 81.81 85 ILE A CA 1
ATOM 686 C C . ILE A 1 85 ? 0.360 5.931 4.560 1.00 81.81 85 ILE A C 1
ATOM 688 O O . ILE A 1 85 ? -0.097 7.008 4.186 1.00 81.81 85 ILE A O 1
ATOM 692 N N . LYS A 1 86 ? 1.256 5.258 3.823 1.00 80.94 86 LYS A N 1
ATOM 693 C CA . LYS A 1 86 ? 1.822 5.771 2.558 1.00 80.94 86 LYS A CA 1
ATOM 694 C C . LYS A 1 86 ? 0.771 6.007 1.472 1.00 80.94 86 LYS A C 1
ATOM 696 O O . LYS A 1 86 ? 0.864 6.997 0.757 1.00 80.94 86 LYS A O 1
ATOM 701 N N . ILE A 1 87 ? -0.206 5.110 1.343 1.00 83.56 87 ILE A N 1
ATOM 702 C CA . ILE A 1 87 ? -1.322 5.255 0.391 1.00 83.56 87 ILE A CA 1
ATOM 703 C C . ILE A 1 87 ? -2.424 6.185 0.918 1.00 83.56 87 ILE A C 1
ATOM 705 O O . ILE A 1 87 ? -3.383 6.470 0.205 1.00 83.56 87 ILE A O 1
ATOM 709 N N . GLY A 1 88 ? -2.293 6.662 2.160 1.00 84.50 88 GLY A N 1
ATOM 710 C CA . GLY A 1 88 ? -3.179 7.647 2.759 1.00 84.50 88 GLY A CA 1
ATOM 711 C C . GLY A 1 88 ? -4.510 7.092 3.251 1.00 84.50 88 GLY A C 1
ATOM 712 O O . GLY A 1 88 ? -5.439 7.876 3.384 1.00 84.50 88 GLY A O 1
ATOM 713 N N . TYR A 1 89 ? -4.640 5.788 3.519 1.00 88.69 89 TYR A N 1
ATOM 714 C CA . TYR A 1 89 ? -5.858 5.206 4.112 1.00 88.69 89 TYR A CA 1
ATOM 715 C C . TYR A 1 89 ? -6.001 5.555 5.592 1.00 88.69 89 TYR A C 1
ATOM 717 O O . TYR A 1 89 ? -7.103 5.789 6.081 1.00 88.69 89 TYR A O 1
ATOM 725 N N . ILE A 1 90 ? -4.878 5.610 6.299 1.00 88.50 90 ILE A N 1
ATOM 726 C CA . ILE A 1 90 ? -4.819 5.944 7.720 1.00 88.50 90 ILE A CA 1
ATOM 727 C C . ILE A 1 90 ? -3.743 6.998 7.955 1.00 88.50 90 ILE A C 1
ATOM 729 O O . ILE A 1 90 ? -2.800 7.131 7.172 1.00 88.50 90 ILE A O 1
ATOM 733 N N . LYS A 1 91 ? -3.867 7.741 9.050 1.00 86.56 91 LYS A N 1
ATOM 734 C CA . LYS A 1 91 ? -2.900 8.759 9.455 1.00 86.56 91 LYS A CA 1
ATOM 735 C C . LYS A 1 91 ? -2.533 8.567 10.918 1.00 86.56 91 LYS A C 1
ATOM 737 O O . LYS A 1 91 ? -3.420 8.504 11.760 1.00 86.56 91 LYS A O 1
ATOM 742 N N . ALA A 1 92 ? -1.236 8.519 11.209 1.00 83.38 92 ALA A N 1
ATOM 743 C CA . ALA A 1 92 ? -0.741 8.600 12.578 1.00 83.38 92 ALA A CA 1
ATOM 744 C C . ALA A 1 92 ? -0.742 10.064 13.047 1.00 83.38 92 ALA A C 1
ATOM 746 O O . ALA A 1 92 ? -0.332 10.964 12.305 1.00 83.38 92 ALA A O 1
ATOM 747 N N . VAL A 1 93 ? -1.223 10.292 14.263 1.00 78.25 93 VAL A N 1
ATOM 748 C CA . VAL A 1 93 ? -1.219 11.579 14.951 1.00 78.25 93 VAL A CA 1
ATOM 749 C C . VAL A 1 93 ? -0.464 11.399 16.258 1.00 78.25 93 VAL A C 1
ATOM 751 O O . VAL A 1 93 ? -0.907 10.679 17.150 1.00 78.25 93 VAL A O 1
ATOM 754 N N . ASP A 1 94 ? 0.680 12.069 16.355 1.00 72.75 94 ASP A N 1
ATOM 755 C CA . ASP A 1 94 ? 1.446 12.137 17.592 1.00 72.75 94 ASP A CA 1
ATOM 756 C C . ASP A 1 94 ? 0.933 13.308 18.430 1.00 72.75 94 ASP A C 1
ATOM 758 O O . ASP A 1 94 ? 1.048 14.473 18.038 1.00 72.75 94 ASP A O 1
ATOM 762 N N . VAL A 1 95 ? 0.356 12.992 19.588 1.00 66.56 95 VAL A N 1
ATOM 763 C CA . VAL A 1 95 ? -0.061 13.979 20.586 1.00 66.56 95 VAL A CA 1
ATOM 764 C C . VAL A 1 95 ? 0.971 13.969 21.722 1.00 66.56 95 VAL A C 1
ATOM 766 O O . VAL A 1 95 ? 1.245 12.908 22.286 1.00 66.56 95 VAL A O 1
ATOM 769 N N . PRO A 1 96 ? 1.586 15.116 22.071 1.00 56.22 96 PRO A N 1
ATOM 770 C CA . PRO A 1 96 ? 2.585 15.169 23.134 1.00 56.22 96 PRO A CA 1
ATOM 771 C C . PRO A 1 96 ? 2.025 14.673 24.473 1.00 56.22 96 PRO A C 1
ATOM 773 O O . PRO A 1 96 ? 1.092 15.261 25.011 1.00 56.22 96 PRO A O 1
ATOM 776 N N . GLY A 1 97 ? 2.628 13.618 25.027 1.00 62.31 97 GLY A N 1
ATOM 777 C CA . GLY A 1 97 ? 2.233 13.040 26.317 1.00 62.31 97 GLY A CA 1
ATOM 778 C C . GLY A 1 97 ? 1.173 11.935 26.241 1.00 62.31 97 GLY A C 1
ATOM 779 O O . GLY A 1 97 ? 0.868 11.339 27.272 1.00 62.31 97 GLY A O 1
ATOM 780 N N . GLU A 1 98 ? 0.667 11.615 25.049 1.00 66.50 98 GLU A N 1
ATOM 781 C CA . GLU A 1 98 ? -0.281 10.520 24.820 1.00 66.50 98 GLU A CA 1
ATOM 782 C C . GLU A 1 98 ? 0.322 9.446 23.902 1.00 66.50 98 GLU A C 1
ATOM 784 O O . GLU A 1 98 ? 1.365 9.634 23.271 1.00 66.50 98 GLU A O 1
ATOM 789 N N . LEU A 1 99 ? -0.316 8.274 23.856 1.00 69.44 99 LEU A N 1
ATOM 790 C CA . LEU A 1 99 ? 0.062 7.238 22.898 1.00 69.44 99 LEU A CA 1
ATOM 791 C C . LEU A 1 99 ? -0.329 7.685 21.479 1.00 69.44 99 LEU A C 1
ATOM 793 O O . LEU A 1 99 ? -1.410 8.248 21.321 1.00 69.44 99 LEU A O 1
ATOM 797 N N . PRO A 1 100 ? 0.487 7.387 20.449 1.00 73.88 100 PRO A N 1
ATOM 798 C CA . PRO A 1 100 ? 0.159 7.728 19.069 1.00 73.88 100 PRO A CA 1
ATOM 799 C C . PRO A 1 100 ? -1.208 7.171 18.671 1.00 73.88 100 PRO A C 1
ATOM 801 O O . PRO A 1 100 ? -1.451 5.957 18.748 1.00 73.88 100 PRO A O 1
ATOM 804 N N . GLU A 1 101 ? -2.088 8.062 18.227 1.00 81.44 101 GLU A N 1
ATOM 805 C CA . GLU A 1 101 ? -3.407 7.704 17.722 1.00 81.44 101 GLU A CA 1
ATOM 806 C C . GLU A 1 101 ? -3.348 7.540 16.206 1.00 81.44 101 GLU A C 1
ATOM 808 O O . GLU A 1 101 ? -2.611 8.230 15.500 1.00 81.44 101 GLU A O 1
ATOM 813 N N . ILE A 1 102 ? -4.148 6.621 15.684 1.00 86.69 102 ILE A N 1
ATOM 814 C CA . ILE A 1 102 ? -4.302 6.404 14.255 1.00 86.69 102 ILE A CA 1
ATOM 815 C C . ILE A 1 102 ? -5.742 6.738 13.893 1.00 86.69 102 ILE A C 1
ATOM 817 O O . ILE A 1 102 ? -6.686 6.251 14.516 1.00 86.69 102 ILE A O 1
ATOM 821 N N . LEU A 1 103 ? -5.885 7.584 12.878 1.00 89.94 103 LEU A N 1
ATOM 822 C CA . LEU A 1 103 ? -7.157 8.059 12.355 1.00 89.94 103 LEU A CA 1
ATOM 823 C C . LEU A 1 103 ? -7.412 7.477 10.969 1.00 89.94 103 LEU A C 1
ATOM 825 O O . LEU A 1 103 ? -6.486 7.354 10.158 1.00 89.94 103 LEU A O 1
ATOM 829 N N . LEU A 1 104 ? -8.679 7.194 10.683 1.00 90.31 104 LEU A N 1
ATOM 830 C CA . LEU A 1 104 ? -9.138 6.878 9.338 1.00 90.31 104 LEU A CA 1
ATOM 831 C C . LEU A 1 104 ? -9.209 8.162 8.503 1.00 90.31 104 LEU A C 1
ATOM 833 O O . LEU A 1 104 ? -9.723 9.185 8.956 1.00 90.31 104 LEU A O 1
ATOM 837 N N . THR A 1 105 ? -8.688 8.132 7.279 1.00 90.88 105 THR A N 1
ATOM 838 C CA . THR A 1 105 ? -8.831 9.259 6.345 1.00 90.88 105 THR A CA 1
ATOM 839 C C . THR A 1 105 ? -10.104 9.117 5.511 1.00 90.88 105 THR A C 1
ATOM 841 O O . THR A 1 105 ? -10.716 8.053 5.459 1.00 90.88 105 THR A O 1
ATOM 844 N N . GLU A 1 106 ? -10.478 10.156 4.761 1.00 88.50 106 GLU A N 1
ATOM 845 C CA . GLU A 1 106 ? -11.589 10.064 3.802 1.00 88.50 106 GLU A CA 1
ATOM 846 C C . GLU A 1 106 ? -11.343 8.990 2.721 1.00 88.50 106 GLU A C 1
ATOM 848 O O . GLU A 1 106 ? -12.266 8.293 2.299 1.00 88.50 106 GLU A O 1
ATOM 853 N N . ILE A 1 107 ? -10.086 8.818 2.294 1.00 86.75 107 ILE A N 1
ATOM 854 C CA . ILE A 1 107 ? -9.696 7.775 1.336 1.00 86.75 107 ILE A CA 1
ATOM 855 C C . ILE A 1 107 ? -9.871 6.394 1.976 1.00 86.75 107 ILE A C 1
ATOM 857 O O . ILE A 1 107 ? -10.435 5.498 1.349 1.00 86.75 107 ILE A O 1
ATOM 861 N N . GLY A 1 108 ? -9.435 6.232 3.229 1.00 84.88 108 GLY A N 1
ATOM 862 C CA . GLY A 1 108 ? -9.613 4.999 3.991 1.00 84.88 108 GLY A CA 1
ATOM 863 C C . GLY A 1 108 ? -11.082 4.656 4.222 1.00 84.88 108 GLY A C 1
ATOM 864 O O . GLY A 1 108 ? -11.460 3.500 4.072 1.00 84.88 108 GLY A O 1
ATOM 865 N N . LEU A 1 109 ? -11.928 5.652 4.498 1.00 87.50 109 LEU A N 1
ATOM 866 C CA . LEU A 1 109 ? -13.371 5.463 4.653 1.00 87.50 109 LEU A CA 1
ATOM 867 C C . LEU A 1 109 ? -14.024 4.974 3.357 1.00 87.50 109 LEU A C 1
ATOM 869 O O . LEU A 1 109 ? -14.791 4.016 3.380 1.00 87.50 109 LEU A O 1
ATOM 873 N N . LYS A 1 110 ? -13.683 5.579 2.213 1.00 86.06 110 LYS A N 1
ATOM 874 C CA . LYS A 1 110 ? -14.159 5.107 0.901 1.00 86.06 110 LYS A CA 1
ATOM 875 C C . LYS A 1 110 ? -13.654 3.700 0.591 1.00 86.06 110 LYS A C 1
ATOM 877 O O . LYS A 1 110 ? -14.388 2.903 0.013 1.00 86.06 110 LYS A O 1
ATOM 882 N N . ALA A 1 111 ? -12.414 3.386 0.966 1.00 83.88 111 ALA A N 1
ATOM 883 C CA . ALA A 1 111 ? -11.868 2.042 0.816 1.00 83.88 111 ALA A CA 1
ATOM 884 C C . ALA A 1 111 ? -12.649 1.031 1.669 1.00 83.88 111 ALA A C 1
ATOM 886 O O . ALA A 1 111 ? -13.071 0.011 1.134 1.00 83.88 111 ALA A O 1
ATOM 887 N N . LEU A 1 112 ? -12.915 1.350 2.939 1.00 84.19 112 LEU A N 1
ATOM 888 C CA . LEU A 1 112 ? -13.711 0.532 3.857 1.00 84.19 112 LEU A CA 1
ATOM 889 C C . LEU A 1 112 ? -15.138 0.304 3.334 1.00 84.19 112 LEU A C 1
ATOM 891 O O . LEU A 1 112 ? -15.611 -0.824 3.298 1.00 84.19 112 LEU A O 1
ATOM 895 N N . GLN A 1 113 ? -15.807 1.346 2.836 1.00 82.00 113 GLN A N 1
ATOM 896 C CA . GLN A 1 113 ? -17.155 1.231 2.259 1.00 82.00 113 GLN A CA 1
ATOM 897 C C . GLN A 1 113 ? -17.206 0.355 1.000 1.00 82.00 113 GLN A C 1
ATOM 899 O O . GLN A 1 113 ? -18.217 -0.289 0.729 1.00 82.00 113 GLN A O 1
ATOM 904 N N . ASN A 1 114 ? -16.117 0.319 0.232 1.00 78.56 114 ASN A N 1
ATOM 905 C CA . ASN A 1 114 ? -16.015 -0.463 -0.997 1.00 78.56 114 ASN A CA 1
ATOM 906 C C . ASN A 1 114 ? -15.426 -1.865 -0.773 1.00 78.56 114 ASN A C 1
ATOM 908 O O . ASN A 1 114 ? -15.228 -2.603 -1.745 1.00 78.56 114 ASN A O 1
ATOM 912 N N . GLN A 1 115 ? -15.118 -2.252 0.469 1.00 73.12 115 GLN A N 1
ATOM 913 C CA . GLN A 1 115 ? -14.533 -3.554 0.775 1.00 73.12 115 GLN A CA 1
ATOM 914 C C . GLN A 1 115 ? -15.590 -4.659 0.737 1.00 73.12 115 GLN A C 1
ATOM 916 O O . GLN A 1 115 ? -16.427 -4.818 1.616 1.00 73.12 115 GLN A O 1
ATOM 921 N N . THR A 1 116 ? -15.510 -5.463 -0.315 1.00 67.44 116 THR A N 1
ATOM 922 C CA . THR A 1 116 ? -16.205 -6.735 -0.483 1.00 67.44 116 THR A CA 1
ATOM 923 C C . THR A 1 116 ? -15.156 -7.782 -0.843 1.00 67.44 116 THR A C 1
ATOM 925 O O . THR A 1 116 ? -14.072 -7.454 -1.330 1.00 67.44 116 THR A O 1
ATOM 928 N N . PHE A 1 117 ? -15.463 -9.066 -0.667 1.00 61.69 117 PHE A N 1
ATOM 929 C CA . PHE A 1 117 ? -14.543 -10.133 -1.081 1.00 61.69 117 PHE A CA 1
ATOM 930 C C . PHE A 1 117 ? -14.165 -10.029 -2.575 1.00 61.69 117 PHE A C 1
ATOM 932 O O . PHE A 1 117 ? -13.016 -10.245 -2.964 1.00 61.69 117 PHE A O 1
ATOM 939 N N . GLN A 1 118 ? -15.121 -9.612 -3.413 1.00 64.00 118 GLN A N 1
ATOM 940 C CA . GLN A 1 118 ? -14.896 -9.366 -4.837 1.00 64.00 118 GLN A CA 1
ATOM 941 C C . GLN A 1 118 ? -13.936 -8.193 -5.072 1.00 64.00 118 GLN A C 1
ATOM 943 O O . GLN A 1 118 ? -12.996 -8.332 -5.859 1.00 64.00 118 GLN A O 1
ATOM 948 N N . SER A 1 119 ? -14.099 -7.070 -4.365 1.00 70.81 119 SER A N 1
ATOM 949 C CA . SER A 1 119 ? -13.185 -5.933 -4.516 1.00 70.81 119 SER A CA 1
ATOM 950 C C . SER A 1 119 ? -11.786 -6.235 -3.978 1.00 70.81 119 SER A C 1
ATOM 952 O O . SER A 1 119 ? -10.812 -5.850 -4.616 1.00 70.81 119 SER A O 1
ATOM 954 N N . LEU A 1 120 ? -11.651 -7.022 -2.905 1.00 70.94 120 LEU A N 1
ATOM 955 C CA . LEU A 1 120 ? -10.351 -7.487 -2.402 1.00 70.94 120 LEU A CA 1
ATOM 956 C C . LEU A 1 120 ? -9.591 -8.327 -3.433 1.00 70.94 120 LEU A C 1
ATOM 958 O O . LEU A 1 120 ? -8.414 -8.066 -3.703 1.00 70.94 120 LEU A O 1
ATOM 962 N N . SER A 1 121 ? -10.265 -9.303 -4.046 1.00 66.56 121 SER A N 1
ATOM 963 C CA . SER A 1 121 ? -9.660 -10.134 -5.097 1.00 66.56 121 SER A CA 1
ATOM 964 C C . SER A 1 121 ? -9.257 -9.307 -6.324 1.00 66.56 121 SER A C 1
ATOM 966 O O . SER A 1 121 ? -8.155 -9.464 -6.850 1.00 66.56 121 SER A O 1
ATOM 968 N N . THR A 1 122 ? -10.102 -8.351 -6.716 1.00 69.56 122 THR A N 1
ATOM 969 C CA . THR A 1 122 ? -9.869 -7.460 -7.857 1.00 69.56 122 THR A CA 1
ATOM 970 C C . THR A 1 122 ? -8.686 -6.522 -7.606 1.00 69.56 122 THR A C 1
ATOM 972 O O . THR A 1 122 ? -7.788 -6.421 -8.442 1.00 69.56 122 THR A O 1
ATOM 975 N N .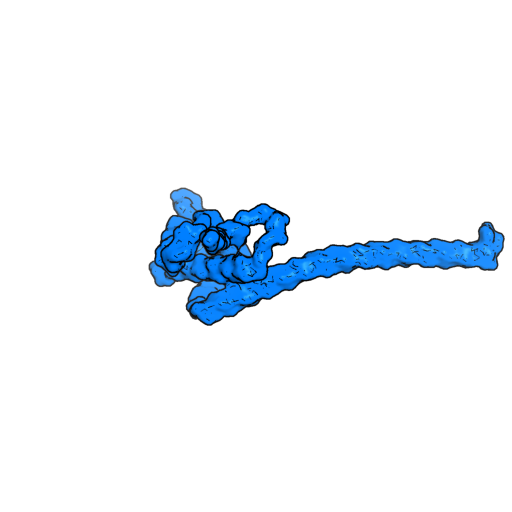 THR A 1 123 ? -8.622 -5.882 -6.436 1.00 73.69 123 THR A N 1
ATOM 976 C CA . THR A 1 123 ? -7.503 -5.001 -6.060 1.00 73.69 123 THR A CA 1
ATOM 977 C C . THR A 1 123 ? -6.190 -5.780 -5.954 1.00 73.69 123 THR A C 1
ATOM 979 O O . THR A 1 123 ? -5.145 -5.295 -6.396 1.00 73.69 123 THR A O 1
ATOM 982 N N . SER A 1 124 ? -6.235 -7.015 -5.448 1.00 69.88 124 SER A N 1
ATOM 983 C CA . SER A 1 124 ? -5.065 -7.902 -5.396 1.00 69.88 124 SER A CA 1
ATOM 984 C C . SER A 1 124 ? -4.561 -8.252 -6.796 1.00 69.88 124 SER A C 1
ATOM 986 O O . SER A 1 124 ? -3.365 -8.137 -7.067 1.00 69.88 124 SER A O 1
ATOM 988 N N . PHE A 1 125 ? -5.474 -8.600 -7.707 1.00 73.06 125 PHE A N 1
ATOM 989 C CA . PHE A 1 125 ? -5.151 -8.878 -9.104 1.00 73.06 125 PHE A CA 1
ATOM 990 C C . PHE A 1 125 ? -4.507 -7.669 -9.795 1.00 73.06 125 PHE A C 1
ATOM 992 O O . PHE A 1 125 ? -3.434 -7.800 -10.382 1.00 73.06 125 PHE A O 1
ATOM 999 N N . PHE A 1 126 ? -5.098 -6.475 -9.687 1.00 73.31 126 PHE A N 1
ATOM 1000 C CA . PHE A 1 126 ? -4.529 -5.271 -10.304 1.00 73.31 126 PHE A CA 1
ATOM 1001 C C . PHE A 1 126 ? -3.190 -4.855 -9.687 1.00 73.31 126 PHE A C 1
ATOM 1003 O O . PHE A 1 126 ? -2.300 -4.396 -10.406 1.00 73.31 126 PHE A O 1
ATOM 1010 N N . SER A 1 127 ? -3.011 -5.050 -8.379 1.00 72.94 127 SER A N 1
ATOM 1011 C CA . SER A 1 127 ? -1.728 -4.799 -7.711 1.00 72.94 127 SER A CA 1
ATOM 1012 C C . SER A 1 127 ? -0.634 -5.729 -8.230 1.00 72.94 127 SER A C 1
ATOM 1014 O O . SER A 1 127 ? 0.480 -5.279 -8.500 1.00 72.94 127 SER A O 1
ATOM 1016 N N . TYR A 1 128 ? -0.966 -7.003 -8.450 1.00 69.31 128 TYR A N 1
ATOM 1017 C CA . TYR A 1 128 ? -0.057 -7.963 -9.065 1.00 69.31 128 TYR A CA 1
ATOM 1018 C C . TYR A 1 128 ? 0.288 -7.587 -10.514 1.00 69.31 128 TYR A C 1
ATOM 1020 O O . TYR A 1 128 ? 1.464 -7.545 -10.870 1.00 69.31 128 TYR A O 1
ATOM 1028 N N . GLN A 1 129 ? -0.702 -7.215 -11.331 1.00 67.56 129 GLN A N 1
ATOM 1029 C CA . GLN A 1 129 ? -0.453 -6.748 -12.702 1.00 67.56 129 GLN A CA 1
ATOM 1030 C C . GLN A 1 129 ? 0.449 -5.509 -12.726 1.00 67.56 129 GLN A C 1
ATOM 1032 O O . GLN A 1 129 ? 1.412 -5.447 -13.486 1.00 67.56 129 GLN A O 1
ATOM 1037 N N . THR A 1 130 ? 0.197 -4.547 -11.837 1.00 70.38 130 THR A N 1
ATOM 1038 C CA . THR A 1 130 ? 1.023 -3.338 -11.701 1.00 70.38 130 THR A CA 1
ATOM 1039 C C . THR A 1 130 ? 2.454 -3.679 -11.283 1.00 70.38 130 THR A C 1
ATOM 1041 O O . THR A 1 130 ? 3.402 -3.054 -11.752 1.00 70.38 130 THR A O 1
ATOM 1044 N N . HIS A 1 131 ? 2.637 -4.688 -10.428 1.00 70.62 131 HIS A N 1
ATOM 1045 C CA . HIS A 1 131 ? 3.961 -5.174 -10.049 1.00 70.62 131 HIS A CA 1
ATOM 1046 C C . HIS A 1 131 ? 4.735 -5.738 -11.249 1.00 70.62 131 HIS A C 1
ATOM 1048 O O . HIS A 1 131 ? 5.898 -5.375 -11.436 1.00 70.62 131 HIS A O 1
ATOM 1054 N N . LEU A 1 132 ? 4.085 -6.553 -12.088 1.00 70.31 132 LEU A N 1
ATOM 1055 C CA . LEU A 1 132 ? 4.681 -7.068 -13.327 1.00 70.31 132 LEU A CA 1
ATOM 1056 C C . LEU A 1 132 ? 5.049 -5.926 -14.287 1.00 70.31 132 LEU A C 1
ATOM 1058 O O . LEU A 1 132 ? 6.198 -5.832 -14.719 1.00 70.31 132 LEU A O 1
ATOM 1062 N N . LEU A 1 133 ? 4.109 -5.006 -14.527 1.00 68.56 133 LEU A N 1
ATOM 1063 C CA . LEU A 1 133 ? 4.301 -3.820 -15.368 1.00 68.56 133 LEU A CA 1
ATOM 1064 C C . LEU A 1 133 ? 5.453 -2.933 -14.884 1.00 68.56 133 LEU A C 1
ATOM 1066 O O . LEU A 1 133 ? 6.250 -2.469 -15.693 1.00 68.56 133 LEU A O 1
ATOM 1070 N N . ASN A 1 134 ? 5.588 -2.710 -13.575 1.00 67.12 134 ASN A N 1
ATOM 1071 C CA . ASN A 1 134 ? 6.702 -1.937 -13.021 1.00 67.12 134 ASN A CA 1
ATOM 1072 C C . ASN A 1 134 ? 8.049 -2.641 -13.233 1.00 67.12 134 ASN A C 1
ATOM 1074 O O . ASN A 1 134 ? 9.052 -1.981 -13.517 1.00 67.12 134 ASN A O 1
ATOM 1078 N N . GLY A 1 135 ? 8.081 -3.973 -13.127 1.00 64.81 135 GLY A N 1
ATOM 1079 C CA . GLY A 1 135 ? 9.263 -4.771 -13.450 1.00 64.81 135 GLY A CA 1
ATOM 1080 C C . GLY A 1 135 ? 9.671 -4.620 -14.917 1.00 64.81 135 GLY A C 1
ATOM 1081 O O . GLY A 1 135 ? 10.823 -4.294 -15.216 1.00 64.81 135 GLY A O 1
ATOM 1082 N N . GLU A 1 136 ? 8.712 -4.772 -15.830 1.00 66.81 136 GLU A N 1
ATOM 1083 C CA . GLU A 1 136 ? 8.925 -4.574 -17.267 1.00 66.81 136 GLU A CA 1
ATOM 1084 C C . GLU A 1 136 ? 9.346 -3.138 -17.593 1.00 66.81 136 GLU A C 1
ATOM 1086 O O . GLU A 1 136 ? 10.287 -2.924 -18.358 1.00 66.81 136 GLU A O 1
ATOM 1091 N N . MET A 1 137 ? 8.719 -2.143 -16.964 1.00 52.12 137 MET A N 1
ATOM 1092 C CA . MET A 1 137 ? 9.041 -0.731 -17.152 1.00 52.12 137 MET A CA 1
ATOM 1093 C C . MET A 1 137 ? 10.463 -0.407 -16.692 1.00 52.12 137 MET A C 1
ATOM 1095 O O . MET A 1 137 ? 11.160 0.354 -17.362 1.00 52.12 137 MET A O 1
ATOM 1099 N N . HIS A 1 138 ? 10.945 -1.003 -15.600 1.00 58.66 138 HIS A N 1
ATOM 1100 C CA . HIS A 1 138 ? 12.338 -0.847 -15.180 1.00 58.66 138 HIS A CA 1
ATOM 1101 C C . HIS A 1 138 ? 13.323 -1.416 -16.209 1.00 58.66 138 HIS A C 1
ATOM 1103 O O . HIS A 1 138 ? 14.356 -0.793 -16.483 1.00 58.66 138 HIS A O 1
ATOM 1109 N N . ILE A 1 139 ? 13.003 -2.566 -16.808 1.00 67.50 139 ILE A N 1
ATOM 1110 C CA . ILE A 1 139 ? 13.809 -3.176 -17.873 1.00 67.50 139 ILE A CA 1
ATOM 1111 C C . ILE A 1 139 ? 13.780 -2.294 -19.128 1.00 67.50 139 ILE A C 1
ATOM 1113 O O . ILE A 1 139 ? 14.833 -1.984 -19.692 1.00 67.50 139 ILE A O 1
ATOM 1117 N N . LEU A 1 140 ? 12.596 -1.834 -19.533 1.00 57.09 140 LEU A N 1
ATOM 1118 C CA . LEU A 1 140 ? 12.404 -0.974 -20.698 1.00 57.09 140 LEU A CA 1
ATOM 1119 C C . LEU A 1 140 ? 13.086 0.387 -20.527 1.00 57.09 140 LEU A C 1
ATOM 1121 O O . LEU A 1 140 ? 13.730 0.861 -21.459 1.00 57.09 140 LEU A O 1
ATOM 1125 N N . SER A 1 141 ? 13.000 0.994 -19.343 1.00 56.44 141 SER A N 1
ATOM 1126 C CA . SER A 1 141 ? 13.672 2.252 -18.999 1.00 56.44 141 SER A CA 1
ATOM 1127 C C . SER A 1 141 ? 15.192 2.104 -19.071 1.00 56.44 141 SER A C 1
ATOM 1129 O O . SER A 1 141 ? 15.869 2.899 -19.726 1.00 56.44 141 SER A O 1
ATOM 1131 N N . ARG A 1 142 ? 15.741 1.022 -18.501 1.00 64.94 142 ARG A N 1
ATOM 1132 C CA . ARG A 1 142 ? 17.176 0.717 -18.592 1.00 64.94 142 ARG A CA 1
ATOM 1133 C C . ARG A 1 142 ? 17.624 0.518 -20.042 1.00 64.94 142 ARG A C 1
ATOM 1135 O O . ARG A 1 142 ? 18.670 1.036 -20.432 1.00 64.94 142 ARG A O 1
ATOM 1142 N N . ASN A 1 143 ? 16.851 -0.214 -20.840 1.00 67.12 143 ASN A N 1
ATOM 1143 C CA . ASN A 1 143 ? 17.167 -0.445 -22.249 1.00 67.12 143 ASN A CA 1
ATOM 1144 C C . ASN A 1 143 ? 17.041 0.840 -23.075 1.00 67.12 143 ASN A C 1
ATOM 1146 O O . ASN A 1 143 ? 17.928 1.130 -23.870 1.00 67.12 143 ASN A O 1
ATOM 1150 N N . SER A 1 144 ? 16.012 1.650 -22.828 1.00 61.41 144 SER A N 1
ATOM 1151 C CA . SER A 1 144 ? 15.824 2.948 -23.482 1.00 61.41 144 SER A CA 1
ATOM 1152 C C . SER A 1 144 ? 16.968 3.902 -23.162 1.00 61.41 144 SER A C 1
ATOM 1154 O O . SER A 1 144 ? 17.497 4.532 -24.069 1.00 61.41 144 SER A O 1
ATOM 1156 N N . TYR A 1 145 ? 17.431 3.950 -21.910 1.00 69.94 145 TYR A N 1
ATOM 1157 C CA . TYR A 1 145 ? 18.609 4.732 -21.538 1.00 69.94 145 TYR A CA 1
ATOM 1158 C C . TYR A 1 145 ? 19.859 4.291 -22.317 1.00 69.94 145 TYR A C 1
ATOM 1160 O O . TYR A 1 145 ? 20.560 5.128 -22.885 1.00 69.94 145 TYR A O 1
ATOM 1168 N N . ARG A 1 146 ? 20.114 2.978 -22.417 1.00 68.69 146 ARG A N 1
ATOM 1169 C CA . ARG A 1 146 ? 21.244 2.440 -23.198 1.00 68.69 146 ARG A CA 1
ATOM 1170 C C . ARG A 1 146 ? 21.135 2.784 -24.684 1.00 68.69 146 ARG A C 1
ATOM 1172 O O . ARG A 1 146 ? 22.133 3.181 -25.282 1.00 68.69 146 ARG A O 1
ATOM 1179 N N . THR A 1 147 ? 19.943 2.664 -25.262 1.00 65.50 147 THR A N 1
ATOM 1180 C CA . THR A 1 147 ? 19.685 3.032 -26.658 1.00 65.50 147 THR A CA 1
ATOM 1181 C C . THR A 1 147 ? 19.905 4.526 -26.883 1.00 65.50 147 THR A C 1
ATOM 1183 O O . THR A 1 147 ? 20.606 4.895 -27.821 1.00 65.50 147 THR A O 1
ATOM 1186 N N . SER A 1 148 ? 19.401 5.388 -25.997 1.00 69.19 148 SER A N 1
ATOM 1187 C CA . SER A 1 148 ? 19.596 6.840 -26.079 1.00 69.19 148 SER A CA 1
ATOM 1188 C C . SER A 1 148 ? 21.073 7.236 -26.009 1.00 69.19 148 SER A C 1
ATOM 1190 O O . SER A 1 148 ? 21.518 8.077 -26.789 1.00 69.19 148 SER A O 1
ATOM 1192 N N . VAL A 1 149 ? 21.864 6.596 -25.139 1.00 71.19 149 VAL A N 1
ATOM 1193 C CA . VAL A 1 149 ? 23.323 6.802 -25.089 1.00 71.19 149 VAL A CA 1
ATOM 1194 C C . VAL A 1 149 ? 23.990 6.341 -26.391 1.00 71.19 149 VAL A C 1
ATOM 1196 O O . VAL A 1 149 ? 24.829 7.058 -26.935 1.00 71.19 149 VAL A O 1
ATOM 1199 N N . GLY A 1 150 ? 23.592 5.185 -26.933 1.00 70.12 150 GLY A N 1
ATOM 1200 C CA . GLY A 1 150 ? 24.106 4.675 -28.207 1.00 70.12 150 GLY A CA 1
ATOM 1201 C C . GLY A 1 150 ? 23.834 5.616 -29.385 1.00 70.12 150 GLY A C 1
ATOM 1202 O O . GLY A 1 150 ? 24.743 5.907 -30.161 1.00 70.12 150 GLY A O 1
ATOM 1203 N N . VAL A 1 151 ? 22.615 6.155 -29.482 1.00 74.00 151 VAL A N 1
ATOM 1204 C CA . VAL A 1 151 ? 22.245 7.150 -30.504 1.00 74.00 151 VAL A CA 1
ATOM 1205 C C . VAL A 1 151 ? 23.071 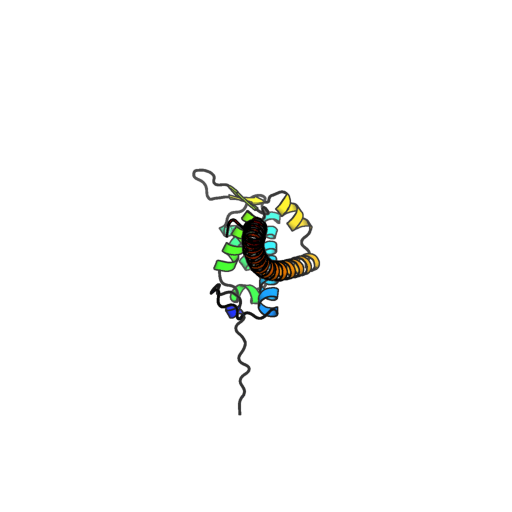8.429 -30.353 1.00 74.00 151 VAL A C 1
ATOM 1207 O O . VAL A 1 151 ? 23.551 8.959 -31.353 1.00 74.00 151 VAL A O 1
ATOM 1210 N N . GLY A 1 152 ? 23.306 8.894 -29.121 1.00 62.38 152 GLY A N 1
ATOM 1211 C CA . GLY A 1 152 ? 24.165 10.052 -28.860 1.00 62.38 152 GLY A CA 1
ATOM 1212 C C . GLY A 1 152 ? 25.596 9.862 -29.374 1.00 62.38 152 GLY A C 1
ATOM 1213 O O . GLY A 1 152 ? 26.138 10.750 -30.031 1.00 62.38 152 GLY A O 1
ATOM 1214 N N . ILE A 1 153 ? 26.189 8.685 -29.150 1.00 81.81 153 ILE A N 1
ATOM 1215 C CA . ILE A 1 153 ? 27.536 8.357 -29.647 1.00 81.81 153 ILE A CA 1
ATOM 1216 C C . ILE A 1 153 ? 27.567 8.355 -31.180 1.00 81.81 153 ILE A C 1
ATOM 1218 O O . ILE A 1 153 ? 28.459 8.962 -31.775 1.00 81.81 153 ILE A O 1
ATOM 1222 N N . VAL A 1 154 ? 26.587 7.713 -31.826 1.00 83.31 154 VAL A N 1
ATOM 1223 C CA . VAL A 1 154 ? 26.492 7.683 -33.295 1.00 83.31 154 VAL A CA 1
ATOM 1224 C C . VAL A 1 154 ? 26.361 9.097 -33.859 1.00 83.31 154 VAL A C 1
ATOM 1226 O O . VAL A 1 154 ? 27.074 9.434 -34.798 1.00 83.31 154 VAL A O 1
ATOM 1229 N N . ALA A 1 155 ? 25.531 9.951 -33.257 1.00 74.06 155 ALA A N 1
ATOM 1230 C CA . ALA A 1 155 ? 25.349 11.330 -33.705 1.00 74.06 155 ALA A CA 1
ATOM 1231 C C . ALA A 1 155 ? 26.651 12.151 -33.644 1.00 74.06 155 ALA A C 1
ATOM 1233 O O . ALA A 1 155 ? 26.972 12.870 -34.593 1.00 74.06 155 ALA A O 1
ATOM 1234 N N . VAL A 1 156 ? 27.435 12.009 -32.568 1.00 85.44 156 VAL A N 1
ATOM 1235 C CA . VAL A 1 156 ? 28.745 12.673 -32.438 1.00 85.44 156 VAL A CA 1
ATOM 1236 C C . VAL A 1 156 ? 29.729 12.161 -33.493 1.00 85.44 156 VAL A C 1
ATOM 1238 O O . VAL A 1 156 ? 30.399 12.961 -34.144 1.00 85.44 156 VAL A O 1
ATOM 1241 N N . LEU A 1 157 ? 29.791 10.845 -33.716 1.00 86.81 157 LEU A N 1
ATOM 1242 C CA . LEU A 1 157 ? 30.649 10.261 -34.752 1.00 86.81 157 LEU A CA 1
ATOM 1243 C C . LEU A 1 157 ? 30.244 10.716 -36.160 1.00 86.81 157 LEU A C 1
ATOM 1245 O O . LEU A 1 157 ? 31.115 11.033 -36.967 1.00 86.81 157 LEU A O 1
ATOM 1249 N N . SER A 1 158 ? 28.944 10.803 -36.451 1.00 79.06 158 SER A N 1
ATOM 1250 C CA . SER A 1 158 ? 28.437 11.312 -37.729 1.00 79.06 158 SER A CA 1
ATOM 1251 C C . SER A 1 158 ? 28.798 12.782 -37.952 1.00 79.06 158 SER A C 1
ATOM 1253 O O . SER A 1 158 ? 29.188 13.144 -39.061 1.00 79.06 158 SER A O 1
ATOM 1255 N N . LEU A 1 159 ? 28.736 13.621 -36.912 1.00 85.12 159 LEU A N 1
ATOM 1256 C CA . LEU A 1 159 ? 29.185 15.016 -36.976 1.00 85.12 159 LEU A CA 1
ATOM 1257 C C . LEU A 1 159 ? 30.684 15.116 -37.279 1.00 85.12 159 LEU A C 1
ATOM 1259 O O . LEU A 1 159 ? 31.077 15.851 -38.183 1.00 85.12 159 LEU A O 1
ATOM 1263 N N . LEU A 1 160 ? 31.515 14.346 -36.573 1.00 87.81 160 LEU A N 1
ATOM 1264 C CA . LEU A 1 160 ? 32.962 14.320 -36.803 1.00 87.81 160 LEU A CA 1
ATOM 1265 C C . LEU A 1 160 ? 33.308 13.827 -38.214 1.00 87.81 160 LEU A C 1
ATOM 1267 O O . LEU A 1 160 ? 34.135 14.436 -38.891 1.00 87.81 160 LEU A O 1
ATOM 1271 N N . ALA A 1 161 ? 32.643 12.768 -38.681 1.00 83.06 161 ALA A N 1
ATOM 1272 C CA . ALA A 1 161 ? 32.813 12.248 -40.034 1.00 83.06 161 ALA A CA 1
ATOM 1273 C C . ALA A 1 161 ? 32.393 13.274 -41.095 1.00 83.06 161 ALA A C 1
ATOM 1275 O O . ALA A 1 161 ? 33.101 13.454 -42.086 1.00 83.06 161 ALA A O 1
ATOM 1276 N N . SER A 1 162 ? 31.281 13.983 -40.870 1.00 84.31 162 SER A N 1
ATOM 1277 C CA . SER A 1 162 ? 30.839 15.057 -41.757 1.00 84.31 162 SER A CA 1
ATOM 1278 C C . SER A 1 162 ? 31.879 16.170 -41.824 1.00 84.31 162 SER A C 1
ATOM 1280 O O . SER A 1 162 ? 32.260 16.546 -42.923 1.00 84.31 162 SER A O 1
ATOM 1282 N N . ILE A 1 163 ? 32.377 16.659 -40.683 1.00 84.38 163 ILE A N 1
ATOM 1283 C CA . ILE A 1 163 ? 33.395 17.722 -40.626 1.00 84.38 163 ILE A CA 1
ATOM 1284 C C . ILE A 1 163 ? 34.675 17.295 -41.355 1.00 84.38 163 ILE A C 1
ATOM 1286 O O . ILE A 1 163 ? 35.213 18.062 -42.153 1.00 84.38 163 ILE A O 1
ATOM 1290 N N . ALA A 1 164 ? 35.144 16.066 -41.126 1.00 83.38 164 ALA A N 1
ATOM 1291 C CA . ALA A 1 164 ? 36.319 15.524 -41.802 1.00 83.38 164 ALA A CA 1
ATOM 1292 C C . ALA A 1 164 ? 36.122 15.434 -43.325 1.00 83.38 164 ALA A C 1
ATOM 1294 O O . ALA A 1 164 ? 37.024 15.788 -44.085 1.00 83.38 164 ALA A O 1
ATOM 1295 N N . ALA A 1 165 ? 34.940 15.009 -43.783 1.00 82.06 165 ALA A N 1
ATOM 1296 C CA . ALA A 1 165 ? 34.612 14.963 -45.205 1.00 82.06 165 ALA A CA 1
ATOM 1297 C C . ALA A 1 165 ? 34.614 16.363 -45.840 1.00 82.06 165 ALA A C 1
ATOM 1299 O O . ALA A 1 165 ? 35.159 16.532 -46.931 1.00 82.06 165 ALA A O 1
ATOM 1300 N N . THR A 1 166 ? 34.075 17.375 -45.151 1.00 79.31 166 THR A N 1
ATOM 1301 C CA . THR A 1 166 ? 34.095 18.758 -45.646 1.00 79.31 166 THR A CA 1
ATOM 1302 C C . THR A 1 166 ? 35.514 19.320 -45.698 1.00 79.31 166 THR A C 1
ATOM 1304 O O . THR A 1 166 ? 35.900 19.911 -46.702 1.00 79.31 166 THR A O 1
ATOM 1307 N N . LEU A 1 167 ? 36.318 19.105 -44.653 1.00 77.75 167 LEU A N 1
ATOM 1308 C CA . LEU A 1 167 ? 37.713 19.564 -44.604 1.00 77.75 167 LEU A CA 1
ATOM 1309 C C . LEU A 1 167 ? 38.563 18.945 -45.722 1.00 77.75 167 LEU A C 1
ATOM 1311 O O . LEU A 1 167 ? 39.352 19.654 -46.348 1.00 77.75 167 LEU A O 1
ATOM 1315 N N . LYS A 1 168 ? 38.333 17.661 -46.026 1.00 76.31 168 LYS A N 1
ATOM 1316 C CA . LYS A 1 168 ? 38.963 16.963 -47.152 1.00 76.31 168 LYS A CA 1
ATOM 1317 C C . LYS A 1 168 ? 38.511 17.510 -48.509 1.00 76.31 168 LYS A C 1
ATOM 1319 O O . LYS A 1 168 ? 39.323 17.665 -49.414 1.00 76.31 168 LYS A O 1
ATOM 1324 N N . ALA A 1 169 ? 37.228 17.842 -48.659 1.00 76.31 169 ALA A N 1
ATOM 1325 C CA . ALA A 1 169 ? 36.701 18.442 -49.887 1.00 76.31 169 ALA A CA 1
ATOM 1326 C C . ALA A 1 169 ? 37.281 19.843 -50.164 1.00 76.31 169 ALA A C 1
ATOM 1328 O O . ALA A 1 169 ? 37.461 20.210 -51.323 1.00 76.31 169 ALA A O 1
ATOM 1329 N N . PHE A 1 170 ? 37.608 20.604 -49.115 1.00 79.56 170 PHE A N 1
ATOM 1330 C CA . PHE A 1 170 ? 38.254 21.918 -49.220 1.00 79.56 170 PHE A CA 1
ATOM 1331 C C . PHE A 1 170 ? 39.793 21.860 -49.276 1.00 79.56 170 PHE A C 1
ATOM 1333 O O . PHE A 1 170 ? 40.428 22.910 -49.358 1.00 79.56 170 PHE A O 1
ATOM 1340 N N . GLY A 1 171 ? 40.402 20.667 -49.251 1.00 65.88 171 GLY A N 1
ATOM 1341 C CA . GLY A 1 171 ? 41.855 20.487 -49.373 1.00 65.88 171 GLY A CA 1
ATOM 1342 C C . GLY A 1 171 ? 42.666 20.993 -48.175 1.00 65.88 171 GLY A C 1
ATOM 1343 O O . GLY A 1 171 ? 43.853 21.275 -48.318 1.00 65.88 171 GLY A O 1
ATOM 1344 N N . ILE A 1 172 ? 42.028 21.141 -47.009 1.00 68.69 172 ILE A N 1
ATOM 1345 C CA . ILE A 1 172 ? 42.678 21.569 -45.758 1.00 68.69 172 ILE A CA 1
ATOM 1346 C C . ILE A 1 172 ? 43.399 20.382 -45.092 1.00 68.69 172 ILE A C 1
ATOM 1348 O O . ILE A 1 172 ? 44.384 20.581 -44.381 1.00 68.69 172 ILE A O 1
ATOM 1352 N N . ILE A 1 173 ? 42.908 19.159 -45.335 1.00 59.00 173 ILE A N 1
ATOM 1353 C CA . ILE A 1 173 ? 43.457 17.875 -44.871 1.00 59.00 173 ILE A CA 1
ATOM 1354 C C . ILE A 1 173 ? 43.365 16.850 -46.005 1.00 59.00 173 ILE A C 1
ATOM 1356 O O . ILE A 1 173 ? 42.382 16.930 -46.777 1.00 59.00 173 ILE A O 1
#

Secondary structure (DSSP, 8-state):
---------GGGGT---S-----HHHHHHHHHHHHHHHHHHHHGGGT-SEEEHHHHHHHHHHHS-HHHHTTS-HHHHHHHHHHHHHTTSEEEE--TTSPPEEEE-HHHHHHHHT--HHHHHHHHHHHHHHHHHHHHHHHHHHHHHHHHHHHHHHHHHHHHHHHHHHHHHTT--

Sequence (173 aa):
MNDSKKSANPWEAYNFKTENNRTSDVTAAGFYVEHLYMWAALEAFLQHDKVTLKTLNYAMANNVPEHINWEVPVTVSQNVIQKMIKIGYIKAVDVPGELPEILLTEIGLKALQNQTFQSLSTTSFFSYQTHLLNGEMHILSRNSYRTSVGVGIVAVLSLLASIAATLKAFGII